Protein AF-V5SIJ8-F1 (afdb_monomer_lite)

pLDDT: mean 86.7, std 9.19, range [50.16, 94.69]

Foldseek 3Di:
DAPCLVVLVVLVVVVVVLPWDFQDPDDVVVVSVVLSVLLVVLLVVPDQLLVSLVSSVVVCVVVSRTDADPVCSVVSSVVSSVSSVVVVVVPDDDD

Secondary structure (DSSP, 8-state):
--TTHHHHHHHHHHHHHTTPEE-----HHHHHHHHHHHHHHHHHT---HHHHHHHHHHHHHHTTSEE--HHHHHHHHHHHHHHHHHHHHHTSPP-

Structure (mmCIF, N/CA/C/O backbone):
data_AF-V5SIJ8-F1
#
_entry.id   AF-V5SIJ8-F1
#
loop_
_atom_site.group_PDB
_atom_site.id
_atom_site.type_symbol
_atom_site.label_atom_id
_atom_site.label_alt_id
_atom_site.label_comp_id
_atom_site.label_asym_id
_atom_site.label_entity_id
_atom_site.label_seq_id
_atom_site.pdbx_PDB_ins_code
_atom_site.Cartn_x
_atom_site.Cartn_y
_atom_site.Cartn_z
_atom_site.occupancy
_atom_site.B_iso_or_equiv
_atom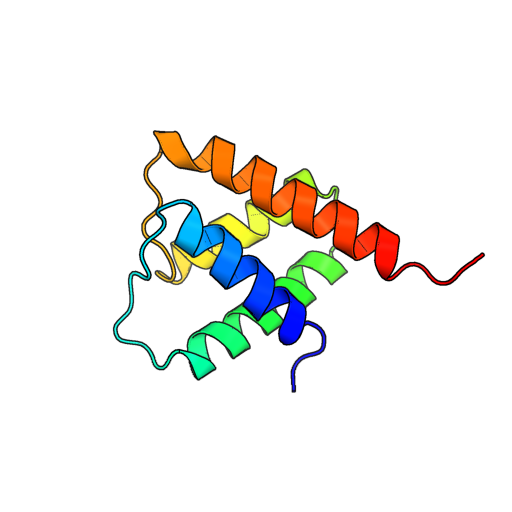_site.auth_seq_id
_atom_site.auth_comp_id
_atom_site.auth_asym_id
_atom_site.auth_atom_id
_atom_site.pdbx_PDB_model_num
ATOM 1 N N . MET A 1 1 ? 18.793 -0.024 -5.207 1.00 72.94 1 MET A N 1
ATOM 2 C CA . MET A 1 1 ? 17.417 -0.470 -4.902 1.00 72.94 1 MET A CA 1
ATOM 3 C C . MET A 1 1 ? 16.731 0.584 -4.044 1.00 72.94 1 MET A C 1
ATOM 5 O O . MET A 1 1 ? 17.435 1.205 -3.252 1.00 72.94 1 MET A O 1
ATOM 9 N N . PRO A 1 2 ? 15.417 0.819 -4.215 1.00 86.06 2 PRO A N 1
ATOM 10 C CA . PRO A 1 2 ? 14.641 1.737 -3.375 1.00 86.06 2 PRO A CA 1
ATOM 11 C C . PRO A 1 2 ? 14.718 1.382 -1.880 1.00 86.06 2 PRO A C 1
ATOM 13 O O . PRO A 1 2 ? 14.836 0.210 -1.529 1.00 86.06 2 PRO A O 1
ATOM 16 N N . ARG A 1 3 ? 14.610 2.383 -0.995 1.00 88.06 3 ARG A N 1
ATOM 17 C CA . ARG A 1 3 ? 14.739 2.231 0.472 1.00 88.06 3 ARG A CA 1
ATOM 18 C C . ARG A 1 3 ? 13.776 1.209 1.087 1.00 88.06 3 ARG A C 1
ATOM 20 O O . ARG A 1 3 ? 14.131 0.561 2.073 1.00 88.06 3 ARG A O 1
ATOM 27 N N . PHE A 1 4 ? 12.569 1.123 0.536 1.00 91.56 4 PHE A N 1
ATOM 28 C CA . PHE A 1 4 ? 11.488 0.260 1.011 1.00 91.56 4 PHE A CA 1
ATOM 29 C C . PHE A 1 4 ? 11.184 -0.888 0.042 1.00 91.56 4 PHE A C 1
ATOM 31 O O . PHE A 1 4 ? 10.048 -1.341 -0.050 1.00 91.56 4 PHE A O 1
ATOM 38 N N . TYR A 1 5 ? 12.174 -1.327 -0.741 1.00 92.12 5 TYR A N 1
ATOM 39 C CA . TYR A 1 5 ? 11.962 -2.355 -1.762 1.00 92.12 5 TYR A CA 1
ATOM 40 C C . TYR A 1 5 ? 11.463 -3.684 -1.172 1.00 92.12 5 TYR A C 1
ATOM 42 O O . TYR A 1 5 ? 10.509 -4.269 -1.683 1.00 92.12 5 TYR A O 1
ATOM 50 N N . GLU A 1 6 ? 12.063 -4.139 -0.071 1.00 91.81 6 GLU A N 1
ATOM 51 C CA . GLU A 1 6 ? 11.655 -5.375 0.608 1.00 91.81 6 GLU A CA 1
ATOM 52 C C . GLU A 1 6 ? 10.280 -5.231 1.266 1.00 91.81 6 GLU A C 1
ATOM 54 O O . GLU A 1 6 ? 9.431 -6.114 1.145 1.00 91.81 6 GLU A O 1
ATOM 59 N N . GLU A 1 7 ? 10.012 -4.096 1.912 1.00 93.50 7 GLU A N 1
ATOM 60 C CA . GLU A 1 7 ? 8.704 -3.825 2.502 1.00 93.50 7 GLU A CA 1
ATOM 61 C C . GLU A 1 7 ? 7.594 -3.741 1.463 1.00 93.50 7 GLU A C 1
ATOM 63 O O . GLU A 1 7 ? 6.503 -4.256 1.698 1.00 93.50 7 GLU A O 1
ATOM 68 N N . ALA A 1 8 ? 7.871 -3.137 0.310 1.00 92.56 8 ALA A N 1
ATOM 69 C CA . ALA A 1 8 ? 6.943 -3.109 -0.806 1.00 92.56 8 ALA A CA 1
ATOM 70 C C . ALA A 1 8 ? 6.661 -4.527 -1.317 1.00 92.56 8 ALA A C 1
ATOM 72 O O . ALA A 1 8 ? 5.505 -4.865 -1.556 1.00 92.56 8 ALA A O 1
ATOM 73 N N . ALA A 1 9 ? 7.677 -5.391 -1.415 1.00 93.12 9 ALA A N 1
ATOM 74 C CA . ALA A 1 9 ? 7.482 -6.788 -1.799 1.00 93.12 9 ALA A CA 1
ATOM 75 C C . ALA A 1 9 ? 6.616 -7.558 -0.787 1.00 93.12 9 ALA A C 1
ATOM 77 O O . ALA A 1 9 ? 5.677 -8.254 -1.181 1.00 93.12 9 ALA A O 1
ATOM 78 N N . HIS A 1 10 ? 6.877 -7.396 0.513 1.00 94.06 10 HIS A N 1
ATOM 79 C CA . HIS A 1 10 ? 6.069 -8.017 1.564 1.00 94.06 10 HIS A CA 1
ATOM 80 C C . HIS A 1 10 ? 4.630 -7.504 1.566 1.00 94.06 10 HIS A C 1
ATOM 82 O O . HIS A 1 10 ? 3.694 -8.301 1.615 1.00 94.06 10 HIS A O 1
ATOM 88 N N . LEU A 1 11 ? 4.438 -6.188 1.483 1.00 92.25 11 LEU A N 1
ATOM 89 C CA . LEU A 1 11 ? 3.108 -5.598 1.461 1.00 92.25 11 LEU A CA 1
ATOM 90 C C . LEU A 1 11 ? 2.335 -6.022 0.211 1.00 92.25 11 LEU A C 1
ATOM 92 O O . LEU A 1 11 ? 1.152 -6.338 0.306 1.00 92.25 11 LEU A O 1
ATOM 96 N N . LEU A 1 12 ? 3.007 -6.103 -0.938 1.00 90.75 12 LEU A N 1
ATOM 97 C CA . LEU A 1 12 ? 2.406 -6.572 -2.179 1.00 90.75 12 LEU A CA 1
ATOM 98 C C . LEU A 1 12 ? 1.924 -8.014 -2.016 1.00 90.75 12 LEU A C 1
ATOM 100 O O . LEU A 1 12 ? 0.759 -8.300 -2.271 1.00 90.75 12 LEU A O 1
ATOM 104 N N . LEU A 1 13 ? 2.775 -8.908 -1.509 1.00 91.94 13 LEU A N 1
ATOM 105 C CA . LEU A 1 13 ? 2.402 -10.297 -1.241 1.00 91.94 13 LEU A CA 1
ATOM 106 C C . LEU A 1 13 ? 1.202 -10.400 -0.283 1.00 91.94 13 LEU A C 1
ATOM 108 O O . LEU A 1 13 ? 0.272 -11.175 -0.523 1.00 91.94 13 LEU A O 1
ATOM 112 N N . ILE A 1 14 ? 1.189 -9.600 0.785 1.00 91.94 14 ILE A N 1
ATOM 113 C CA . ILE A 1 14 ? 0.073 -9.544 1.735 1.00 91.94 14 ILE A CA 1
ATOM 114 C C . ILE A 1 14 ? -1.217 -9.116 1.024 1.00 91.94 14 ILE A C 1
ATOM 116 O O . ILE A 1 14 ? -2.249 -9.761 1.189 1.00 91.94 14 ILE A O 1
ATOM 120 N N . VAL A 1 15 ? -1.182 -8.065 0.209 1.00 89.62 15 VAL A N 1
ATOM 121 C CA . VAL A 1 15 ? -2.371 -7.568 -0.496 1.00 89.62 15 VAL A CA 1
ATOM 122 C C . VAL A 1 15 ? -2.897 -8.604 -1.502 1.00 89.62 15 VAL A C 1
ATOM 124 O O . VAL A 1 15 ? -4.100 -8.870 -1.533 1.00 89.62 15 VAL A O 1
ATOM 127 N N . LEU A 1 16 ? -2.007 -9.271 -2.244 1.00 88.19 16 LEU A N 1
ATOM 128 C CA . LEU A 1 16 ? -2.379 -10.305 -3.218 1.00 88.19 16 LEU A CA 1
ATOM 129 C C . LEU A 1 16 ? -2.999 -11.544 -2.558 1.00 88.19 16 LEU A C 1
ATOM 131 O O . LEU A 1 16 ? -4.028 -12.047 -3.007 1.00 88.19 16 LEU A O 1
ATOM 135 N N . THR A 1 17 ? -2.432 -12.007 -1.442 1.00 90.00 17 THR A N 1
ATOM 136 C CA . THR A 1 17 ? -2.980 -13.146 -0.676 1.00 90.00 17 THR A CA 1
ATOM 137 C C . THR A 1 17 ? -4.350 -12.855 -0.057 1.00 90.00 17 THR A C 1
ATOM 139 O O . THR A 1 17 ? -5.091 -13.781 0.267 1.00 90.00 17 THR A O 1
ATOM 142 N N . HIS A 1 18 ? -4.733 -11.580 0.046 1.00 86.75 18 HIS A N 1
ATOM 143 C CA . HIS A 1 18 ? -6.052 -11.142 0.502 1.00 86.75 18 HIS A CA 1
ATOM 144 C C . HIS A 1 18 ? -7.053 -10.918 -0.643 1.00 86.75 18 HIS A C 1
ATOM 146 O O . HIS A 1 18 ? -8.109 -10.308 -0.449 1.00 86.75 18 HIS A O 1
ATOM 152 N N . GLY A 1 19 ? -6.757 -11.475 -1.821 1.00 77.12 19 GLY A N 1
ATOM 153 C CA . GLY A 1 19 ? -7.681 -11.564 -2.946 1.00 77.12 19 GLY A CA 1
ATOM 154 C C . GLY A 1 19 ? -7.741 -10.303 -3.799 1.00 77.12 19 GLY A C 1
ATOM 155 O O . GLY A 1 19 ? -8.728 -10.109 -4.507 1.00 77.12 19 GLY A O 1
ATOM 156 N N . VAL A 1 20 ? -6.729 -9.443 -3.719 1.00 82.56 20 VAL A N 1
ATOM 157 C CA . VAL A 1 20 ? -6.532 -8.370 -4.694 1.00 82.56 20 VAL A CA 1
ATOM 158 C C . VAL A 1 20 ? -5.779 -8.939 -5.885 1.00 82.56 20 VAL A C 1
ATOM 160 O O . VAL A 1 20 ? -4.806 -9.673 -5.723 1.00 82.56 20 VAL A O 1
ATOM 163 N N . VAL A 1 21 ? -6.243 -8.612 -7.083 1.00 81.56 21 VAL A N 1
ATOM 164 C CA . VAL A 1 21 ? -5.620 -9.051 -8.330 1.00 81.56 21 VAL A CA 1
ATOM 165 C C . VAL A 1 21 ? -4.809 -7.892 -8.893 1.00 81.56 21 VAL A C 1
ATOM 167 O O . VAL A 1 21 ? -5.248 -6.741 -8.840 1.00 81.56 21 VAL A O 1
ATOM 170 N N . LEU A 1 22 ? -3.620 -8.192 -9.422 1.00 80.44 22 LEU A N 1
ATOM 171 C CA . LEU A 1 22 ? -2.856 -7.210 -10.184 1.00 80.44 22 LEU A CA 1
ATOM 172 C C . LEU A 1 22 ? -3.613 -6.881 -11.468 1.00 80.44 22 LEU A C 1
ATOM 174 O O . LEU A 1 22 ? -3.830 -7.759 -12.299 1.00 80.44 22 LEU A O 1
ATOM 178 N N . GLY A 1 23 ? -3.998 -5.619 -11.629 1.00 74.38 23 GLY A N 1
ATOM 179 C CA . GLY A 1 23 ? -4.766 -5.141 -12.782 1.00 74.38 23 GLY A CA 1
ATOM 180 C C . GLY A 1 23 ? -3.937 -4.921 -14.051 1.00 74.38 23 GLY A C 1
ATOM 181 O O . GLY A 1 23 ? -4.434 -4.335 -15.007 1.00 74.38 23 GLY A O 1
ATOM 182 N N . VAL A 1 24 ? -2.668 -5.335 -14.073 1.00 66.25 24 VAL A N 1
ATOM 183 C CA . VAL A 1 24 ? -1.696 -4.890 -15.079 1.00 66.25 24 VAL A CA 1
ATOM 184 C C . VAL A 1 24 ? -0.918 -6.037 -15.718 1.00 66.25 24 VAL A C 1
ATOM 186 O O . VAL A 1 24 ? -0.270 -6.817 -15.025 1.00 66.25 24 VAL A O 1
ATOM 189 N N . GLU A 1 25 ? -0.835 -6.027 -17.055 1.00 69.88 25 GLU A N 1
ATOM 190 C CA . GLU A 1 25 ? 0.225 -6.692 -17.837 1.00 69.88 25 GLU A CA 1
ATOM 191 C C . GLU A 1 25 ? 1.556 -5.919 -17.719 1.00 69.88 25 GLU A C 1
ATOM 193 O O . GLU A 1 25 ? 2.196 -5.550 -18.704 1.00 69.88 25 GLU A O 1
ATOM 198 N N . ARG A 1 26 ? 1.967 -5.575 -16.496 1.00 68.38 26 ARG A N 1
ATOM 199 C CA . ARG A 1 26 ? 3.237 -4.884 -16.246 1.00 68.38 26 ARG A CA 1
ATOM 200 C C . ARG A 1 26 ? 4.270 -5.862 -15.723 1.00 68.38 26 ARG A C 1
ATOM 202 O O . ARG A 1 26 ? 3.968 -6.790 -14.979 1.00 68.38 26 ARG A O 1
ATOM 209 N N . ASN A 1 27 ? 5.526 -5.598 -16.070 1.00 82.38 27 ASN A N 1
ATOM 210 C CA . ASN A 1 27 ? 6.661 -6.291 -15.478 1.00 82.38 27 ASN A CA 1
ATOM 211 C C . ASN A 1 27 ? 6.603 -6.164 -13.943 1.00 82.38 27 ASN A C 1
ATOM 213 O O . ASN A 1 27 ? 6.585 -5.050 -13.415 1.00 82.38 27 ASN A O 1
ATOM 217 N N . HIS A 1 28 ? 6.605 -7.295 -13.232 1.00 80.81 28 HIS A N 1
ATOM 218 C CA . HIS A 1 28 ? 6.517 -7.341 -11.769 1.00 80.81 28 HIS A CA 1
ATOM 219 C C . HIS A 1 28 ? 7.610 -6.516 -11.074 1.00 80.81 28 HIS A C 1
ATOM 221 O O . HIS A 1 28 ? 7.366 -5.936 -10.019 1.00 80.81 28 HIS A O 1
ATOM 227 N N . LEU A 1 29 ? 8.801 -6.412 -11.674 1.00 85.06 29 LEU A N 1
ATOM 228 C CA . LEU A 1 29 ? 9.875 -5.573 -11.144 1.00 85.06 29 LEU A CA 1
ATOM 229 C C . LEU A 1 29 ? 9.510 -4.089 -11.206 1.00 85.06 29 LEU A C 1
ATOM 231 O O . LEU A 1 29 ? 9.755 -3.371 -10.244 1.00 85.06 29 LEU A O 1
ATOM 235 N N . ALA A 1 30 ? 8.890 -3.631 -12.295 1.00 86.88 30 ALA A N 1
ATOM 236 C CA . ALA A 1 30 ? 8.449 -2.243 -12.407 1.00 86.88 30 ALA A CA 1
ATOM 237 C C . ALA A 1 30 ? 7.382 -1.919 -11.350 1.00 86.88 30 ALA A C 1
ATOM 239 O O . ALA A 1 30 ? 7.495 -0.910 -10.662 1.00 86.88 30 ALA A O 1
ATOM 240 N N . VAL A 1 31 ? 6.422 -2.829 -11.142 1.00 86.62 31 VAL A N 1
ATOM 241 C CA . VAL A 1 31 ? 5.395 -2.692 -10.093 1.00 86.62 31 VAL A CA 1
ATOM 242 C C . VAL A 1 31 ? 6.031 -2.566 -8.709 1.00 86.62 31 VAL A C 1
ATOM 244 O O . VAL A 1 31 ? 5.655 -1.688 -7.938 1.00 86.62 31 VAL A O 1
ATOM 247 N N . LEU A 1 32 ? 7.022 -3.404 -8.394 1.00 89.88 32 LEU A N 1
ATOM 248 C CA . LEU A 1 32 ? 7.737 -3.335 -7.118 1.00 89.88 32 LEU A CA 1
ATOM 249 C C . LEU A 1 32 ? 8.516 -2.027 -6.946 1.00 89.88 32 LEU A C 1
ATOM 251 O O . LEU A 1 32 ? 8.527 -1.469 -5.851 1.00 89.88 32 LEU A O 1
ATOM 255 N N . TYR A 1 33 ? 9.157 -1.529 -8.004 1.00 91.94 33 TYR A N 1
ATOM 256 C CA . TYR A 1 33 ? 9.891 -0.263 -7.962 1.00 91.94 33 TYR A CA 1
ATOM 257 C C . TYR A 1 33 ? 8.967 0.929 -7.720 1.00 91.94 33 TYR A C 1
ATOM 259 O O . TYR A 1 33 ? 9.230 1.727 -6.817 1.00 91.94 33 TYR A O 1
ATOM 267 N N . ASP A 1 34 ? 7.880 1.017 -8.483 1.00 90.50 34 ASP A N 1
ATOM 268 C CA . ASP A 1 34 ? 6.878 2.071 -8.340 1.00 90.50 34 ASP A CA 1
ATOM 269 C C . ASP A 1 34 ? 6.236 2.014 -6.950 1.00 90.50 34 ASP A C 1
ATOM 271 O O . ASP A 1 34 ? 6.099 3.034 -6.273 1.00 90.50 34 ASP A O 1
ATOM 275 N N . PHE A 1 35 ? 5.914 0.807 -6.474 1.00 90.81 35 PHE A N 1
ATOM 276 C CA . PHE A 1 35 ? 5.318 0.630 -5.158 1.00 90.81 35 PHE A CA 1
ATOM 277 C C . PHE A 1 35 ? 6.271 1.017 -4.025 1.00 90.81 35 PHE A C 1
ATOM 279 O O . PHE A 1 35 ? 5.869 1.689 -3.078 1.00 90.81 35 PHE A O 1
ATOM 286 N N . ALA A 1 36 ? 7.547 0.647 -4.127 1.00 93.69 36 ALA A N 1
ATOM 287 C CA . ALA A 1 36 ? 8.552 1.041 -3.149 1.00 93.69 36 ALA A CA 1
ATOM 288 C C . ALA A 1 36 ? 8.788 2.558 -3.133 1.00 93.69 36 ALA A C 1
ATOM 290 O O . ALA A 1 36 ? 8.999 3.127 -2.061 1.00 93.69 36 ALA A O 1
ATOM 291 N N . GLY A 1 37 ? 8.738 3.213 -4.298 1.00 93.19 37 GLY A N 1
ATOM 292 C CA . GLY A 1 37 ? 8.815 4.670 -4.404 1.00 93.19 37 GLY A CA 1
ATOM 293 C C . GLY A 1 37 ? 7.619 5.360 -3.751 1.00 93.19 37 GLY A C 1
ATOM 294 O O . GLY A 1 37 ? 7.790 6.312 -2.991 1.00 93.19 37 GLY A O 1
ATOM 295 N N . GLU A 1 38 ? 6.416 4.836 -3.977 1.00 92.88 38 GLU A N 1
ATOM 296 C CA . GLU A 1 38 ? 5.207 5.369 -3.357 1.00 92.88 38 GLU A CA 1
ATOM 297 C C . GLU A 1 38 ? 5.202 5.160 -1.844 1.00 92.88 38 GLU A C 1
ATOM 299 O O . GLU A 1 38 ? 4.873 6.080 -1.097 1.00 92.88 38 GLU A O 1
ATOM 304 N N . LEU A 1 39 ? 5.647 3.989 -1.381 1.00 91.69 39 LEU A N 1
ATOM 305 C CA . LEU A 1 39 ? 5.806 3.703 0.039 1.00 91.69 39 LEU A CA 1
ATOM 306 C C . LEU A 1 39 ? 6.788 4.688 0.695 1.00 91.69 39 LEU A C 1
ATOM 308 O O . LEU A 1 39 ? 6.489 5.225 1.759 1.00 91.69 39 LEU A O 1
ATOM 312 N N . ASP A 1 40 ? 7.917 5.000 0.052 1.00 92.50 40 ASP A N 1
ATOM 313 C CA . ASP A 1 40 ? 8.857 6.019 0.544 1.00 92.50 40 ASP A CA 1
ATOM 314 C C . ASP A 1 40 ? 8.202 7.402 0.635 1.00 92.50 40 ASP A C 1
ATOM 316 O O . ASP A 1 40 ? 8.276 8.076 1.669 1.00 92.50 40 ASP A O 1
ATOM 320 N N . ARG A 1 41 ? 7.473 7.787 -0.420 1.00 92.69 41 ARG A N 1
ATOM 321 C CA . ARG A 1 41 ? 6.756 9.062 -0.494 1.00 92.69 41 ARG A CA 1
ATOM 322 C C . ARG A 1 41 ? 5.749 9.211 0.643 1.00 92.69 41 ARG A C 1
ATOM 324 O O . ARG A 1 41 ? 5.782 10.224 1.341 1.00 92.69 41 ARG A O 1
ATOM 331 N N . VAL A 1 42 ? 4.867 8.230 0.851 1.00 91.19 42 VAL A N 1
ATOM 332 C CA . VAL A 1 42 ? 3.815 8.316 1.880 1.00 91.19 42 VAL A CA 1
ATOM 333 C C . VAL A 1 42 ? 4.394 8.247 3.294 1.00 91.19 42 VAL A C 1
ATOM 335 O O . VAL A 1 42 ? 3.935 8.965 4.183 1.00 91.19 42 VAL A O 1
ATOM 338 N N . MET A 1 43 ? 5.457 7.467 3.506 1.00 88.44 43 MET A N 1
ATOM 339 C CA . MET A 1 43 ? 6.138 7.372 4.802 1.00 88.44 43 MET A CA 1
ATOM 340 C C . MET A 1 43 ? 6.823 8.688 5.194 1.00 88.44 43 MET A C 1
ATOM 342 O O . MET A 1 43 ? 6.880 9.032 6.378 1.00 88.44 43 MET A O 1
ATOM 346 N N . ALA A 1 44 ? 7.289 9.470 4.218 1.00 89.44 44 ALA A N 1
ATOM 347 C CA . ALA A 1 44 ? 7.867 10.789 4.459 1.00 89.44 44 ALA A CA 1
ATOM 348 C C . ALA A 1 44 ? 6.835 11.847 4.905 1.00 89.44 44 ALA A C 1
ATOM 350 O O . ALA A 1 44 ? 7.218 12.852 5.506 1.00 89.44 44 ALA A O 1
ATOM 351 N N . MET A 1 45 ? 5.531 11.629 4.680 1.00 88.06 45 MET A N 1
ATOM 352 C CA . MET A 1 45 ? 4.477 12.619 4.967 1.00 88.06 45 MET A CA 1
ATOM 353 C C . MET A 1 45 ? 4.174 12.806 6.466 1.00 88.06 45 MET A C 1
ATOM 355 O O . MET A 1 45 ? 3.416 13.712 6.812 1.00 88.06 45 MET A O 1
ATOM 359 N N . ARG A 1 46 ? 4.752 11.982 7.359 1.00 78.44 46 ARG A N 1
ATOM 360 C CA . ARG A 1 46 ? 4.566 12.033 8.830 1.00 78.44 46 ARG A CA 1
ATOM 361 C C . ARG A 1 46 ? 3.091 12.081 9.278 1.00 78.44 46 ARG A C 1
ATOM 363 O O . ARG A 1 46 ? 2.747 12.787 10.224 1.00 78.44 46 ARG A O 1
ATOM 370 N N . ARG A 1 47 ? 2.218 11.340 8.591 1.00 85.44 47 ARG A N 1
ATOM 371 C CA . ARG A 1 47 ? 0.785 11.209 8.906 1.00 85.44 47 ARG A CA 1
ATOM 372 C C . ARG A 1 47 ? 0.508 10.036 9.852 1.00 85.44 47 ARG A C 1
ATOM 374 O O . ARG A 1 47 ? 1.422 9.288 10.209 1.00 85.44 47 ARG A O 1
ATOM 381 N N . SER A 1 48 ? -0.750 9.887 10.277 1.00 90.06 48 SER A N 1
ATOM 382 C CA . SER A 1 48 ? -1.171 8.686 11.001 1.00 90.06 48 SER A CA 1
ATOM 383 C C . SER A 1 48 ? -1.047 7.454 10.096 1.00 90.06 48 SER A C 1
ATOM 385 O O . SER A 1 48 ? -1.097 7.562 8.874 1.00 90.06 48 SER A O 1
ATOM 387 N N . HIS A 1 49 ? 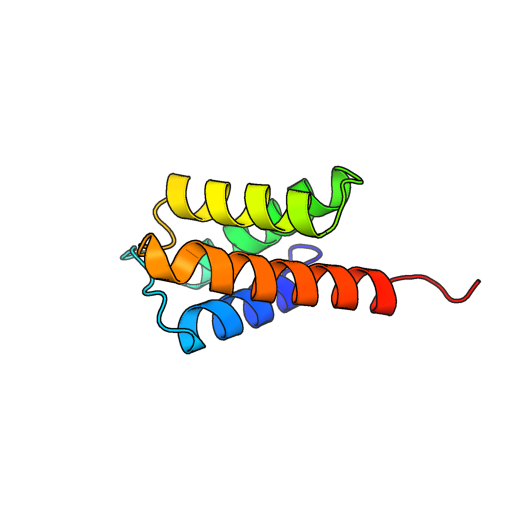-0.887 6.266 10.678 1.00 90.62 49 HIS A N 1
ATOM 388 C CA . HIS A 1 49 ? -0.719 5.038 9.889 1.00 90.62 49 HIS A CA 1
ATOM 389 C C . HIS A 1 49 ? -1.966 4.717 9.053 1.00 90.62 49 HIS A C 1
ATOM 391 O O . HIS A 1 49 ? -1.845 4.146 7.973 1.00 90.62 49 HIS A O 1
ATOM 397 N N . ALA A 1 50 ? -3.147 5.121 9.537 1.00 90.81 50 ALA A N 1
ATOM 398 C CA . ALA A 1 50 ? -4.405 5.005 8.810 1.00 90.81 50 ALA A CA 1
ATOM 399 C C . ALA A 1 50 ? -4.426 5.919 7.576 1.00 90.81 50 ALA A C 1
ATOM 401 O O . ALA A 1 50 ? -4.705 5.436 6.482 1.00 90.81 50 ALA A O 1
ATOM 402 N N . ASP A 1 51 ? -4.040 7.190 7.725 1.00 92.50 51 ASP A N 1
ATOM 403 C CA . ASP A 1 51 ? -3.965 8.124 6.592 1.00 92.50 51 ASP A CA 1
ATOM 404 C C . ASP A 1 51 ? -2.931 7.653 5.560 1.00 92.50 51 ASP A C 1
ATOM 406 O O . ASP A 1 51 ? -3.174 7.691 4.358 1.00 92.50 51 ASP A O 1
ATOM 410 N N . THR A 1 52 ? -1.766 7.179 6.019 1.00 92.88 52 THR A N 1
ATOM 411 C CA . THR A 1 52 ? -0.720 6.654 5.132 1.00 92.88 52 THR A CA 1
ATOM 412 C C . THR A 1 52 ? -1.222 5.435 4.357 1.00 92.88 52 THR A C 1
ATOM 414 O O . THR A 1 52 ? -0.946 5.320 3.165 1.00 92.88 52 THR A O 1
ATOM 417 N N . ALA A 1 53 ? -1.977 4.542 5.005 1.00 94.19 53 ALA A N 1
ATOM 418 C CA . ALA A 1 53 ? -2.576 3.384 4.349 1.00 94.19 53 ALA A CA 1
ATOM 419 C C . ALA A 1 53 ? -3.616 3.777 3.296 1.00 94.19 53 ALA A C 1
ATOM 421 O O . ALA A 1 53 ? -3.656 3.167 2.229 1.00 94.19 53 ALA A O 1
ATOM 422 N N . GLU A 1 54 ? -4.431 4.793 3.582 1.00 94.69 54 GLU A N 1
ATOM 423 C CA . GLU A 1 54 ? -5.426 5.311 2.645 1.00 94.69 54 GLU A CA 1
ATOM 424 C C . GLU A 1 54 ? -4.777 5.933 1.414 1.00 94.69 54 GLU A C 1
ATOM 426 O O . GLU A 1 54 ? -5.075 5.514 0.298 1.00 94.69 54 GLU A O 1
ATOM 431 N N . ILE A 1 55 ? -3.813 6.835 1.614 1.00 94.62 55 ILE A N 1
ATOM 432 C CA . ILE A 1 55 ? -3.081 7.475 0.515 1.00 94.62 55 ILE A CA 1
ATOM 433 C C . ILE A 1 55 ? -2.373 6.422 -0.343 1.00 94.62 55 ILE A C 1
ATOM 435 O O . ILE A 1 55 ? -2.431 6.491 -1.568 1.00 94.62 55 ILE A O 1
ATOM 439 N N . LEU A 1 56 ? -1.724 5.438 0.287 1.00 93.75 56 LEU A N 1
ATOM 440 C CA . LEU A 1 56 ? -1.030 4.373 -0.430 1.00 93.75 56 LEU A CA 1
ATOM 441 C C . LEU A 1 56 ? -2.000 3.544 -1.276 1.00 93.75 56 LEU A C 1
ATOM 443 O O . LEU A 1 56 ? -1.747 3.328 -2.458 1.00 93.75 56 LEU A O 1
ATOM 447 N N . LEU A 1 57 ? -3.117 3.101 -0.691 1.00 92.56 57 LEU A N 1
ATOM 448 C CA . LEU A 1 57 ? -4.109 2.302 -1.406 1.00 92.56 57 LEU A CA 1
ATOM 449 C C . LEU A 1 57 ? -4.737 3.089 -2.565 1.00 92.56 57 LEU A C 1
ATOM 451 O O . LEU A 1 57 ? -4.913 2.534 -3.648 1.00 92.56 57 LEU A O 1
ATOM 455 N N . ASP A 1 58 ? -5.027 4.374 -2.364 1.00 93.25 58 ASP A N 1
ATOM 456 C CA . ASP A 1 58 ? -5.590 5.238 -3.402 1.00 93.25 58 ASP A CA 1
ATOM 457 C C . ASP A 1 58 ? -4.629 5.461 -4.565 1.00 93.25 58 ASP A C 1
ATOM 459 O O . ASP A 1 58 ? -5.045 5.339 -5.718 1.00 93.25 58 ASP A O 1
ATOM 463 N N . SER A 1 59 ? -3.344 5.704 -4.294 1.00 91.19 59 SER A N 1
ATOM 464 C CA . SER A 1 59 ? -2.330 5.804 -5.348 1.00 91.19 59 SER A CA 1
ATOM 465 C C . SER A 1 59 ? -2.251 4.525 -6.178 1.00 91.19 59 SER A C 1
ATOM 467 O O . SER A 1 59 ? -2.181 4.580 -7.404 1.00 91.19 59 SER A O 1
ATOM 469 N N . MET A 1 60 ? -2.318 3.361 -5.531 1.00 87.50 60 MET A N 1
ATOM 470 C CA . MET A 1 60 ? -2.232 2.073 -6.222 1.00 87.50 60 MET A CA 1
ATOM 471 C C . MET A 1 60 ? -3.461 1.785 -7.084 1.00 87.50 60 MET A C 1
ATOM 473 O O . MET A 1 60 ? -3.318 1.277 -8.197 1.00 87.50 60 MET A O 1
ATOM 477 N N . ILE A 1 61 ? -4.657 2.139 -6.610 1.00 89.50 61 ILE A N 1
ATOM 478 C CA . ILE A 1 61 ? -5.885 2.051 -7.410 1.00 89.50 61 ILE A CA 1
ATOM 479 C C . ILE A 1 61 ? -5.807 3.022 -8.595 1.00 89.50 61 ILE A C 1
ATOM 481 O O . ILE A 1 61 ? -6.069 2.627 -9.729 1.00 89.50 61 ILE A O 1
ATOM 485 N N . LEU A 1 62 ? -5.391 4.272 -8.360 1.00 87.75 62 LEU A N 1
ATOM 486 C CA . LEU A 1 62 ? -5.268 5.298 -9.400 1.00 87.75 62 LEU A CA 1
ATOM 487 C C . LEU A 1 62 ? -4.275 4.897 -10.500 1.00 87.75 62 LEU A C 1
ATOM 489 O O . LEU A 1 62 ? -4.500 5.184 -11.673 1.00 87.75 62 LEU A O 1
ATOM 493 N N . TRP A 1 63 ? -3.184 4.224 -10.136 1.00 84.94 63 TRP A N 1
ATOM 494 C CA . TRP A 1 63 ? -2.189 3.720 -11.087 1.00 84.94 63 TRP A CA 1
ATOM 495 C C . TRP A 1 63 ? -2.601 2.4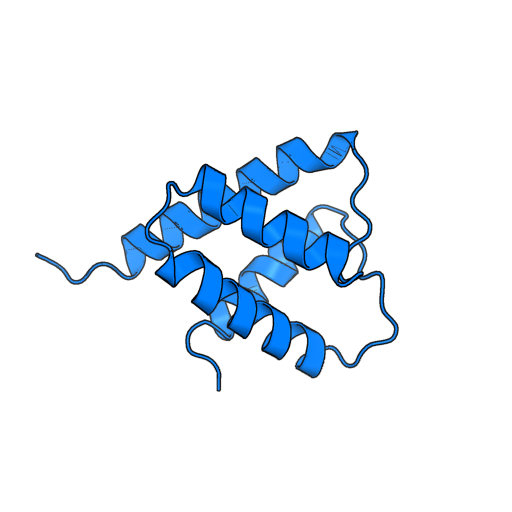09 -11.766 1.00 84.94 63 TRP A C 1
ATOM 497 O O . TRP A 1 63 ? -1.844 1.878 -12.580 1.00 84.94 63 TRP A O 1
ATOM 507 N N . GLY A 1 64 ? -3.786 1.883 -11.442 1.00 82.50 64 GLY A N 1
ATOM 508 C CA . GLY A 1 64 ? -4.305 0.633 -11.988 1.00 82.50 64 GLY A CA 1
ATOM 509 C C . GLY A 1 64 ? -3.551 -0.602 -11.499 1.00 82.50 64 GLY A C 1
ATOM 510 O O . GLY A 1 64 ? -3.601 -1.642 -12.149 1.00 82.50 64 GLY A O 1
ATOM 511 N N . PHE A 1 65 ? -2.823 -0.516 -10.379 1.00 81.69 65 PHE A N 1
ATOM 512 C CA . PHE A 1 65 ? -2.069 -1.660 -9.852 1.00 81.69 65 PHE A CA 1
ATOM 513 C C . PHE A 1 65 ? -3.015 -2.736 -9.347 1.00 81.69 65 PHE A C 1
ATOM 515 O O . PHE A 1 65 ? -2.752 -3.924 -9.522 1.00 81.69 65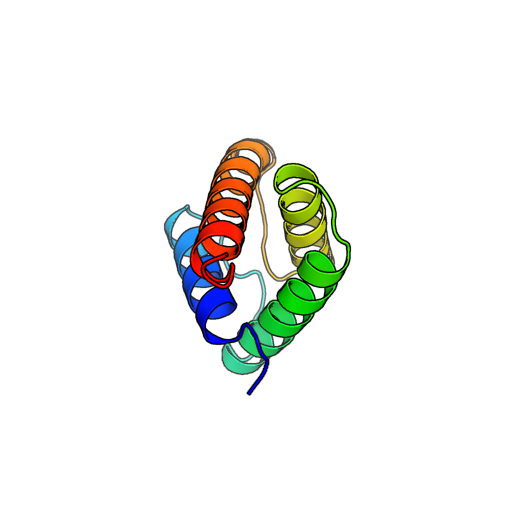 PHE A O 1
ATOM 522 N N . PHE A 1 66 ? -4.123 -2.310 -8.752 1.00 82.19 66 PHE A N 1
ATOM 523 C CA . PHE A 1 66 ? -5.105 -3.177 -8.140 1.00 82.19 66 PHE A CA 1
ATOM 524 C C . PHE A 1 66 ? -6.505 -2.816 -8.600 1.00 82.19 66 PHE A C 1
ATOM 526 O O . PHE A 1 66 ? -6.870 -1.641 -8.618 1.00 82.19 66 PHE A O 1
ATOM 533 N N . ASP A 1 67 ? -7.303 -3.844 -8.859 1.00 83.69 67 ASP A N 1
ATOM 534 C CA . ASP A 1 67 ? -8.752 -3.717 -8.803 1.00 83.69 67 ASP A CA 1
ATOM 535 C C . ASP A 1 67 ? -9.216 -4.106 -7.393 1.00 83.69 67 ASP A C 1
ATOM 537 O O . ASP A 1 67 ? -8.982 -5.228 -6.926 1.00 83.69 67 ASP A O 1
ATOM 541 N N . VAL A 1 68 ? -9.799 -3.144 -6.675 1.00 85.25 68 VAL A N 1
ATOM 542 C CA . VAL A 1 68 ? -10.191 -3.300 -5.272 1.00 85.25 68 VAL A CA 1
ATOM 543 C C . VAL A 1 68 ? -11.706 -3.169 -5.146 1.00 85.25 68 VAL A C 1
ATOM 545 O O . VAL A 1 68 ? -12.230 -2.052 -5.167 1.00 85.25 68 VAL A O 1
ATOM 548 N N . PRO A 1 69 ? -12.417 -4.286 -4.916 1.00 85.81 69 PRO A N 1
ATOM 549 C CA . PRO A 1 69 ? -13.843 -4.257 -4.633 1.00 85.81 69 PRO A CA 1
ATOM 550 C C . PRO A 1 69 ? -14.175 -3.372 -3.412 1.00 85.81 69 PRO A C 1
ATOM 552 O O . PRO A 1 69 ? -13.456 -3.428 -2.401 1.00 85.81 69 PRO A O 1
ATOM 555 N N . PRO A 1 70 ? -15.263 -2.574 -3.448 1.00 85.56 70 PRO A N 1
ATOM 556 C CA . PRO A 1 70 ? -15.616 -1.655 -2.360 1.00 85.56 70 PRO A CA 1
ATOM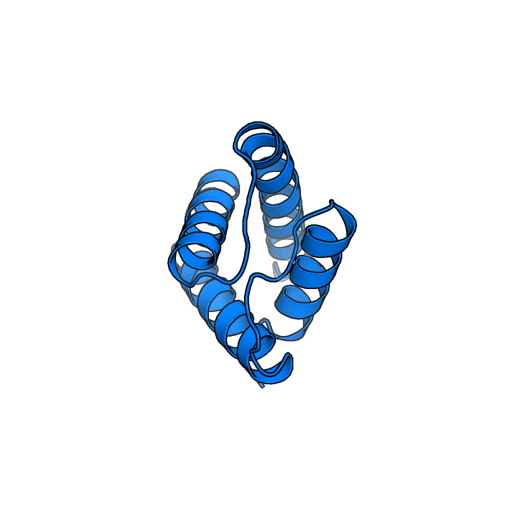 557 C C . PRO A 1 70 ? -15.775 -2.328 -0.988 1.00 85.56 70 PRO A C 1
ATOM 559 O O . PRO A 1 70 ? -15.406 -1.755 0.039 1.00 85.56 70 PRO A O 1
ATOM 562 N N . ASP A 1 71 ? -16.278 -3.562 -0.959 1.00 88.44 71 ASP A N 1
ATOM 563 C CA . ASP A 1 71 ? -16.452 -4.391 0.238 1.00 88.44 71 ASP A CA 1
ATOM 564 C C . ASP A 1 71 ? -15.114 -4.824 0.864 1.00 88.44 71 ASP A C 1
ATOM 566 O O . ASP A 1 71 ? -15.022 -5.011 2.080 1.00 88.44 71 ASP A O 1
ATOM 570 N N . ARG A 1 72 ? -14.048 -4.918 0.061 1.00 88.75 72 ARG A N 1
ATOM 571 C CA . ARG A 1 72 ? -12.705 -5.314 0.514 1.00 88.75 72 ARG A CA 1
ATOM 572 C C . ARG A 1 72 ? -11.830 -4.140 0.925 1.00 88.75 72 ARG A C 1
ATOM 574 O O . ARG A 1 72 ? -10.905 -4.333 1.717 1.00 88.75 72 ARG A O 1
ATOM 581 N N . ARG A 1 73 ? -12.134 -2.926 0.457 1.00 91.44 73 ARG A N 1
ATOM 582 C CA . ARG A 1 73 ? -11.341 -1.716 0.732 1.00 91.44 73 ARG A CA 1
ATOM 583 C C . ARG A 1 73 ? -11.068 -1.521 2.225 1.00 91.44 73 ARG A C 1
ATOM 585 O O . ARG A 1 73 ? -9.916 -1.368 2.614 1.00 91.44 73 ARG A O 1
ATOM 592 N N . LYS A 1 74 ? -12.096 -1.606 3.081 1.00 92.94 74 LYS A N 1
ATOM 593 C CA . LYS A 1 74 ? -11.933 -1.440 4.542 1.00 92.94 74 LYS A CA 1
ATOM 594 C C . LYS A 1 74 ? -10.957 -2.452 5.145 1.00 92.94 74 LYS A C 1
ATOM 596 O O . LYS A 1 74 ? -10.136 -2.093 5.984 1.00 92.94 74 LYS A O 1
ATOM 601 N N . ARG A 1 75 ? -11.034 -3.712 4.708 1.00 92.75 75 ARG A N 1
ATOM 602 C CA . ARG A 1 75 ? -10.138 -4.776 5.175 1.00 92.75 75 ARG A CA 1
ATOM 603 C C . ARG A 1 75 ? -8.698 -4.514 4.738 1.00 92.75 75 ARG A C 1
ATOM 605 O O . ARG A 1 75 ? -7.790 -4.676 5.544 1.00 92.75 75 ARG A O 1
ATOM 612 N N . LEU A 1 76 ? -8.493 -4.086 3.495 1.00 92.62 76 LEU A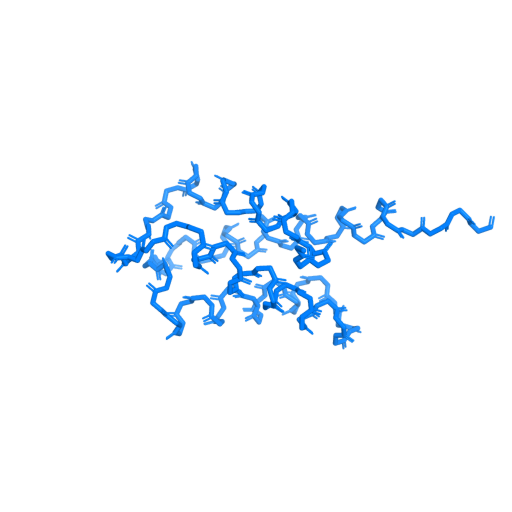 N 1
ATOM 613 C CA . LEU A 1 76 ? -7.163 -3.760 2.979 1.00 92.62 76 LEU A CA 1
ATOM 614 C C . LEU A 1 76 ? -6.552 -2.560 3.692 1.00 92.62 76 LEU A C 1
ATOM 616 O O . LEU A 1 76 ? -5.394 -2.632 4.080 1.00 92.62 76 LEU A O 1
ATOM 620 N N . LEU A 1 77 ? -7.330 -1.507 3.945 1.00 94.56 77 LEU A N 1
ATOM 621 C CA . LEU A 1 77 ? -6.871 -0.363 4.735 1.00 94.56 77 LEU A CA 1
ATOM 622 C C . LEU A 1 77 ? -6.410 -0.788 6.132 1.00 94.56 77 LEU A C 1
ATOM 624 O O . LEU A 1 77 ? -5.353 -0.353 6.580 1.00 94.56 77 LEU A O 1
ATOM 628 N N . ALA A 1 78 ? -7.152 -1.680 6.797 1.00 94.50 78 ALA A N 1
ATOM 629 C CA . ALA A 1 78 ? -6.741 -2.217 8.092 1.00 94.50 78 ALA A CA 1
ATOM 630 C C . ALA A 1 78 ? -5.413 -2.987 7.993 1.00 94.50 78 ALA A C 1
ATOM 632 O O . ALA A 1 78 ? -4.501 -2.739 8.774 1.00 94.50 78 ALA A O 1
ATOM 633 N N . ILE A 1 79 ? -5.277 -3.870 6.999 1.00 94.00 79 ILE A N 1
ATOM 634 C CA . ILE A 1 79 ? -4.061 -4.663 6.769 1.00 94.00 79 ILE A CA 1
ATOM 635 C C . ILE A 1 79 ? -2.850 -3.764 6.484 1.00 94.00 79 ILE A C 1
ATOM 637 O O . ILE A 1 79 ? -1.810 -3.904 7.128 1.00 94.00 79 ILE A O 1
ATOM 641 N N . ILE A 1 80 ? -2.991 -2.828 5.545 1.00 94.44 80 ILE A N 1
ATOM 642 C CA . ILE A 1 80 ? -1.933 -1.894 5.147 1.00 94.44 80 ILE A CA 1
ATOM 643 C C . ILE A 1 80 ? -1.564 -0.991 6.332 1.00 94.44 80 ILE A C 1
ATOM 645 O O . ILE A 1 80 ? -0.384 -0.809 6.624 1.00 94.44 80 ILE A O 1
ATOM 649 N N . GLY A 1 81 ? -2.555 -0.482 7.068 1.00 94.50 81 GLY A N 1
ATOM 650 C CA . GLY A 1 81 ? -2.338 0.347 8.254 1.00 94.50 81 GLY A CA 1
ATOM 651 C C . GLY A 1 81 ? -1.590 -0.390 9.363 1.00 94.50 81 GLY A C 1
ATOM 652 O O . GLY A 1 81 ? -0.639 0.153 9.928 1.00 94.50 81 GLY A O 1
ATOM 653 N N . THR A 1 82 ? -1.954 -1.647 9.640 1.00 94.69 82 THR A N 1
ATOM 654 C CA . THR A 1 82 ? -1.221 -2.501 10.587 1.00 94.69 82 THR A CA 1
ATOM 655 C C . THR A 1 82 ? 0.214 -2.742 10.124 1.00 94.69 82 THR A C 1
ATOM 657 O O . THR A 1 82 ? 1.141 -2.618 10.924 1.00 94.69 82 THR A O 1
ATOM 660 N N . PHE A 1 83 ? 0.420 -3.038 8.838 1.00 94.31 83 PHE A N 1
ATOM 661 C CA . PHE A 1 83 ? 1.756 -3.225 8.276 1.00 94.31 83 PHE A CA 1
ATOM 662 C C . PHE A 1 83 ? 2.629 -1.974 8.448 1.00 94.31 83 PHE A C 1
ATOM 664 O O . PHE A 1 83 ? 3.746 -2.070 8.956 1.00 94.31 83 PHE A O 1
ATOM 671 N N . ILE A 1 84 ? 2.105 -0.796 8.098 1.00 92.31 84 ILE A N 1
ATOM 672 C CA . ILE A 1 84 ? 2.806 0.488 8.243 1.00 92.31 84 ILE A CA 1
ATOM 673 C C . ILE A 1 84 ? 3.145 0.764 9.711 1.00 92.31 84 ILE A C 1
ATOM 675 O O . ILE A 1 84 ? 4.278 1.135 10.019 1.00 92.31 84 ILE A O 1
ATOM 679 N N . GLY A 1 85 ? 2.201 0.547 10.631 1.00 90.50 85 GLY A N 1
ATOM 680 C CA . GLY A 1 85 ? 2.449 0.743 12.061 1.00 90.50 85 GLY A CA 1
ATOM 681 C C . GLY A 1 85 ? 3.552 -0.165 12.606 1.00 90.50 85 GLY A C 1
ATOM 682 O O . GLY A 1 85 ? 4.440 0.293 13.333 1.00 90.50 85 GLY A O 1
ATOM 683 N N . ASN A 1 86 ? 3.564 -1.432 12.188 1.00 90.75 86 ASN A N 1
ATOM 684 C CA . ASN A 1 86 ? 4.626 -2.372 12.546 1.00 90.75 86 ASN A CA 1
ATOM 685 C C . ASN A 1 86 ? 5.975 -1.944 11.957 1.00 90.75 86 ASN A C 1
ATOM 687 O O . ASN A 1 86 ? 6.978 -1.920 12.670 1.00 90.75 86 ASN A O 1
ATOM 691 N N . LEU A 1 87 ? 6.000 -1.530 10.689 1.00 88.31 87 LEU A N 1
ATOM 692 C CA . LEU A 1 87 ? 7.209 -1.053 10.023 1.00 88.31 87 LEU A CA 1
ATOM 693 C C . LEU A 1 87 ? 7.830 0.149 10.747 1.00 88.31 87 LEU A C 1
ATOM 695 O O . LEU A 1 87 ? 9.037 0.175 10.991 1.00 88.31 87 LEU A O 1
ATOM 699 N N . MET A 1 88 ? 7.009 1.134 11.123 1.00 83.31 88 MET A N 1
ATOM 700 C CA . MET A 1 88 ? 7.467 2.311 11.869 1.00 83.31 88 MET A CA 1
ATOM 701 C C . MET A 1 88 ? 7.985 1.950 13.263 1.00 83.31 88 MET A C 1
ATOM 703 O O . MET A 1 88 ? 8.904 2.602 13.754 1.00 83.31 88 MET A O 1
ATOM 707 N N . THR A 1 89 ? 7.420 0.917 13.888 1.00 83.81 89 THR A N 1
ATOM 708 C CA . THR A 1 89 ? 7.871 0.419 15.194 1.00 83.81 89 THR A CA 1
ATOM 709 C C . THR A 1 89 ? 9.233 -0.269 15.085 1.00 83.81 89 THR A C 1
ATOM 711 O O . THR A 1 89 ? 10.118 0.020 15.883 1.00 83.81 89 THR A O 1
ATOM 714 N N . ILE A 1 90 ? 9.437 -1.112 14.067 1.00 80.38 90 ILE A N 1
ATOM 715 C CA . ILE A 1 90 ? 10.689 -1.860 13.852 1.00 80.38 90 ILE A CA 1
ATOM 716 C C . ILE A 1 90 ? 11.837 -0.935 13.422 1.00 80.38 90 ILE A C 1
ATOM 718 O O . ILE A 1 90 ? 12.968 -1.104 13.866 1.00 80.38 90 ILE A O 1
ATOM 722 N N . ARG A 1 91 ? 11.565 0.056 12.561 1.00 73.75 91 ARG A N 1
ATOM 723 C CA . ARG A 1 91 ? 12.589 0.984 12.042 1.00 73.75 91 ARG A CA 1
ATOM 724 C C . ARG A 1 91 ? 12.893 2.167 12.973 1.00 73.75 91 ARG A C 1
ATOM 726 O O . ARG A 1 91 ? 13.708 3.016 12.604 1.00 73.75 91 ARG A O 1
ATOM 733 N N . ARG A 1 92 ? 12.270 2.266 14.154 1.00 63.38 92 ARG A N 1
ATOM 734 C CA . ARG A 1 92 ? 12.680 3.261 15.155 1.00 63.38 92 ARG A CA 1
ATOM 735 C C . ARG A 1 92 ? 14.060 2.874 15.701 1.00 63.38 92 ARG A C 1
ATOM 737 O O . ARG A 1 92 ? 14.211 1.745 16.161 1.00 63.38 92 ARG A O 1
ATOM 744 N N . PRO A 1 93 ? 15.061 3.773 15.679 1.00 50.16 93 PRO A N 1
ATOM 745 C CA . PRO A 1 93 ? 16.278 3.534 16.443 1.00 50.16 93 PRO A CA 1
ATOM 746 C C . PRO A 1 93 ? 15.899 3.373 17.921 1.00 50.16 93 PRO A C 1
ATOM 748 O O . PRO A 1 93 ? 15.001 4.072 18.401 1.00 50.16 93 PRO A O 1
ATOM 751 N N . ALA A 1 94 ? 16.546 2.434 18.618 1.00 52.78 94 ALA A N 1
ATOM 752 C CA . ALA A 1 94 ? 16.440 2.354 20.070 1.00 52.78 94 ALA A CA 1
ATOM 753 C C . ALA A 1 94 ? 16.810 3.731 20.643 1.00 52.78 94 ALA A C 1
ATOM 755 O O . ALA A 1 94 ? 17.828 4.302 20.244 1.00 52.78 94 ALA A O 1
ATOM 756 N N . ALA A 1 95 ? 15.914 4.283 21.462 1.00 51.59 95 ALA A N 1
ATOM 757 C CA . ALA A 1 95 ? 16.096 5.578 22.108 1.00 51.59 95 ALA A CA 1
ATOM 758 C C . ALA A 1 95 ? 17.279 5.556 23.082 1.00 51.59 95 ALA A C 1
ATOM 760 O O . ALA A 1 95 ? 17.518 4.482 23.683 1.00 51.59 95 ALA A O 1
#

Radius of gyration: 12.78 Å; chains: 1; bounding box: 34×26×40 Å

Sequence (95 aa):
MPRFYEEAAHLLLIVLTHGVVLGVERNHLAVLYDFAGELDRVMAMRRSHADTAEILLDSMILWGFFDVPPDRRKRLLAIIGTFIGNLMTIRRPAA

Organism: NCBI:txid1029756